Protein AF-A0A843JF92-F1 (afdb_monomer_lite)

Radius of gyration: 13.82 Å; chains: 1; bounding box: 37×17×31 Å

Secondary structure (DSSP, 8-state):
--------S-THHHHHHHHHHHHHGGGSPTT----HHHH--

Sequence (41 aa):
RIEIRHQAHSREVFVAGAVMAAKWVVDQKKGAVYAMTDVLA

Foldseek 3Di:
DDDDDDDDPDCVVVVVLVVLCVVPCVPDDPPDDDDSVVSVD

Structure (mmCIF, N/CA/C/O backbone):
data_AF-A0A843JF92-F1
#
_entry.id   AF-A0A843JF92-F1
#
loop_
_atom_site.group_PDB
_atom_site.id
_atom_site.type_symbol
_atom_site.label_atom_id
_atom_site.label_alt_id
_atom_site.label_comp_id
_atom_site.label_asym_id
_atom_site.label_entity_id
_atom_site.label_seq_id
_atom_site.pdbx_PDB_ins_code
_atom_site.Cartn_x
_atom_site.Cartn_y
_atom_site.Cartn_z
_atom_site.occupancy
_atom_site.B_iso_or_equiv
_atom_site.auth_seq_id
_atom_site.auth_comp_id
_atom_site.auth_asym_id
_atom_site.auth_atom_id
_atom_site.pdbx_PDB_model_num
ATOM 1 N N . ARG A 1 1 ? 28.405 9.402 -10.778 1.00 84.81 1 ARG A N 1
ATOM 2 C CA . ARG A 1 1 ? 26.987 9.845 -10.788 1.00 84.81 1 ARG A CA 1
ATOM 3 C C . ARG A 1 1 ? 26.159 8.697 -10.232 1.00 84.81 1 ARG A C 1
ATOM 5 O O . ARG A 1 1 ? 26.346 7.592 -10.717 1.00 84.81 1 ARG A O 1
ATOM 12 N N . ILE A 1 2 ? 25.343 8.926 -9.204 1.00 95.19 2 ILE A N 1
ATOM 13 C CA . ILE A 1 2 ? 24.467 7.898 -8.614 1.00 95.19 2 ILE A CA 1
ATOM 14 C C . ILE A 1 2 ? 23.030 8.257 -8.997 1.00 95.19 2 ILE 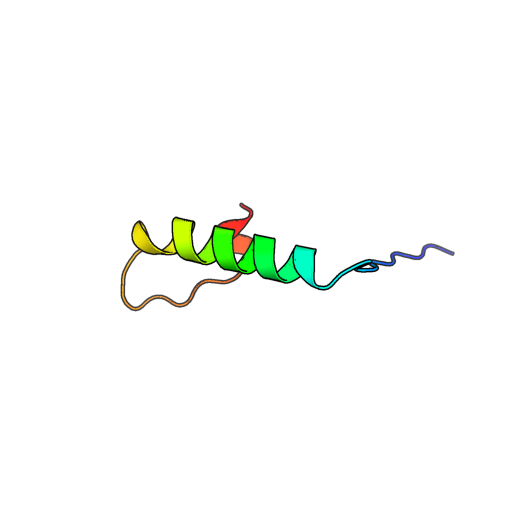A C 1
ATOM 16 O O . ILE A 1 2 ? 22.644 9.415 -8.852 1.00 95.19 2 ILE A O 1
ATOM 20 N N . GLU A 1 3 ? 22.273 7.294 -9.523 1.00 96.00 3 GLU A N 1
ATOM 21 C CA . GLU A 1 3 ? 20.888 7.479 -9.966 1.00 96.00 3 GLU A CA 1
ATOM 22 C C . GLU A 1 3 ? 20.015 6.330 -9.446 1.00 96.00 3 GLU A C 1
ATOM 24 O O . GLU A 1 3 ? 20.414 5.168 -9.517 1.00 96.00 3 GLU A O 1
ATOM 29 N N . ILE A 1 4 ? 18.834 6.661 -8.915 1.00 97.19 4 ILE A N 1
ATOM 30 C CA . ILE A 1 4 ? 17.852 5.703 -8.395 1.00 97.19 4 ILE A CA 1
ATOM 31 C C . ILE A 1 4 ? 16.541 5.931 -9.144 1.00 97.19 4 ILE A C 1
ATOM 33 O O . ILE A 1 4 ? 16.003 7.038 -9.131 1.00 97.19 4 ILE A O 1
ATOM 37 N N . ARG A 1 5 ? 16.021 4.883 -9.789 1.00 96.94 5 ARG A N 1
ATOM 38 C CA . ARG A 1 5 ? 14.764 4.928 -10.543 1.00 96.94 5 ARG A CA 1
ATOM 39 C C . ARG A 1 5 ? 13.855 3.786 -10.119 1.00 96.94 5 ARG A C 1
ATOM 41 O O . ARG A 1 5 ? 14.281 2.637 -10.086 1.00 96.94 5 ARG A O 1
ATOM 48 N N . HIS A 1 6 ? 12.590 4.104 -9.872 1.00 95.56 6 HIS A N 1
ATOM 49 C CA . HIS A 1 6 ? 11.522 3.117 -9.781 1.00 95.56 6 HIS A CA 1
ATOM 50 C C . HIS A 1 6 ? 10.628 3.234 -11.016 1.00 95.56 6 HIS A C 1
ATOM 52 O O . HIS A 1 6 ? 10.269 4.336 -11.429 1.00 95.56 6 HIS A O 1
AT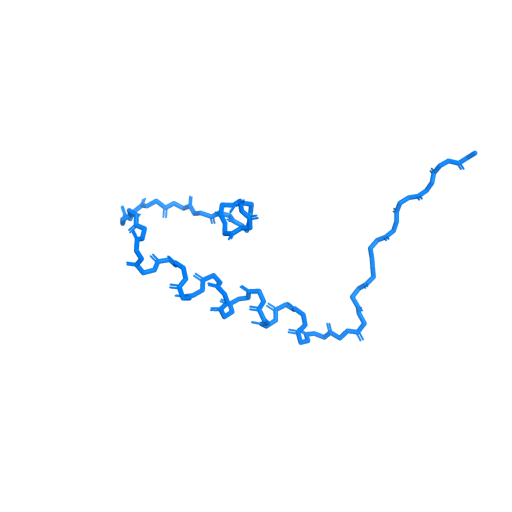OM 58 N N . GLN A 1 7 ? 10.282 2.100 -11.617 1.00 97.31 7 GLN A N 1
ATOM 59 C CA . GLN A 1 7 ? 9.374 2.031 -12.753 1.00 97.31 7 GLN A CA 1
ATOM 60 C C . GLN A 1 7 ? 8.347 0.935 -12.495 1.00 97.31 7 GLN A C 1
ATOM 62 O O . GLN A 1 7 ? 8.700 -0.231 -12.344 1.00 97.31 7 GLN A O 1
ATOM 67 N N . ALA A 1 8 ? 7.072 1.311 -12.486 1.00 97.44 8 ALA A N 1
ATOM 68 C CA . ALA A 1 8 ? 5.984 0.350 -12.477 1.00 97.44 8 ALA A CA 1
ATOM 69 C C . ALA A 1 8 ? 5.703 -0.106 -13.914 1.00 97.44 8 ALA A C 1
ATOM 71 O O . ALA A 1 8 ? 5.423 0.710 -14.792 1.00 97.44 8 ALA A O 1
ATOM 72 N N . HIS A 1 9 ? 5.781 -1.413 -14.153 1.00 96.31 9 HIS A N 1
ATOM 73 C CA . HIS A 1 9 ? 5.542 -2.003 -15.474 1.00 96.31 9 HIS A CA 1
ATOM 74 C C . HIS A 1 9 ? 4.054 -2.213 -15.785 1.00 96.31 9 HIS A C 1
ATOM 76 O O . HIS A 1 9 ? 3.675 -2.327 -16.945 1.00 96.31 9 HIS A O 1
ATOM 82 N N . SER A 1 10 ? 3.208 -2.246 -14.757 1.00 98.06 10 SER A N 1
ATOM 83 C CA . SER A 1 10 ? 1.760 -2.415 -14.872 1.00 98.06 10 SER A CA 1
ATOM 84 C C . SER A 1 10 ? 1.066 -1.716 -13.708 1.00 98.06 10 SER A C 1
ATOM 86 O O . SER A 1 10 ? 1.674 -1.472 -12.667 1.00 98.06 10 SER A O 1
ATOM 88 N N . ARG A 1 11 ? -0.230 -1.426 -13.866 1.00 97.69 11 ARG A N 1
ATOM 89 C CA . ARG A 1 11 ? -1.078 -0.931 -12.772 1.00 97.69 11 ARG A CA 1
ATOM 90 C C . ARG A 1 11 ? -1.399 -2.005 -11.733 1.00 97.69 11 ARG A C 1
ATOM 92 O O . ARG A 1 11 ? -1.768 -1.666 -10.613 1.00 97.69 11 ARG A O 1
ATOM 99 N N . GLU A 1 12 ? -1.226 -3.277 -12.081 1.00 98.06 12 GLU A N 1
ATOM 100 C CA . GLU A 1 12 ? -1.479 -4.416 -11.192 1.00 98.06 12 GLU A CA 1
ATOM 101 C C . GLU A 1 12 ? -0.690 -4.324 -9.881 1.00 98.06 12 GLU A C 1
ATOM 103 O O . GLU A 1 12 ? -1.217 -4.682 -8.830 1.00 98.06 12 GLU A O 1
ATOM 108 N N . VAL A 1 13 ? 0.525 -3.758 -9.908 1.00 96.25 13 VAL A N 1
ATOM 109 C CA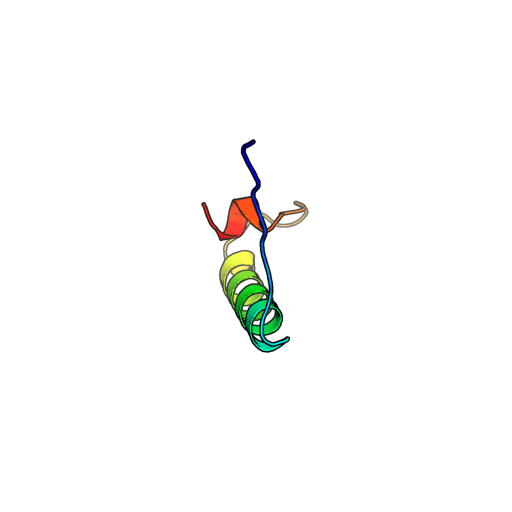 . VAL A 1 13 ? 1.354 -3.597 -8.699 1.00 96.25 13 VAL A CA 1
ATOM 110 C C . VAL A 1 13 ? 0.691 -2.686 -7.660 1.00 96.25 13 VAL A C 1
ATOM 112 O O . VAL A 1 13 ? 0.791 -2.935 -6.461 1.00 96.25 13 VAL A O 1
ATOM 115 N N . PHE A 1 14 ? -0.051 -1.667 -8.104 1.00 97.81 14 PHE A N 1
ATOM 116 C CA . PHE A 1 14 ? -0.773 -0.762 -7.208 1.00 97.81 14 PHE A CA 1
ATOM 117 C C . PHE A 1 14 ? -2.035 -1.420 -6.652 1.00 97.81 14 PHE A C 1
ATOM 119 O O . PHE A 1 14 ? -2.353 -1.251 -5.477 1.00 97.81 14 PHE A O 1
ATOM 126 N N . VAL A 1 15 ? -2.729 -2.210 -7.478 1.00 98.38 15 VAL A N 1
ATOM 127 C CA . VAL A 1 15 ? -3.914 -2.968 -7.053 1.00 98.38 15 VAL A CA 1
ATOM 128 C C . VAL A 1 15 ? -3.530 -4.001 -5.996 1.00 98.38 15 VAL A C 1
ATOM 130 O O . VAL A 1 15 ? -4.203 -4.104 -4.973 1.00 98.38 15 VAL A O 1
ATOM 133 N N . ALA A 1 16 ? -2.417 -4.713 -6.189 1.00 97.38 16 ALA A N 1
ATOM 134 C CA . ALA A 1 16 ? -1.897 -5.655 -5.203 1.00 97.38 16 ALA A CA 1
ATOM 135 C C . ALA A 1 16 ? -1.608 -4.972 -3.853 1.00 97.38 16 ALA A C 1
ATOM 137 O O . ALA A 1 16 ? -2.023 -5.480 -2.811 1.00 97.38 16 ALA A O 1
ATOM 138 N N . GLY A 1 17 ? -0.977 -3.790 -3.871 1.00 97.88 17 GLY A N 1
ATOM 139 C CA . GLY A 1 17 ? -0.739 -2.989 -2.665 1.00 97.88 17 GLY A CA 1
ATOM 140 C C . GLY A 1 17 ? -2.031 -2.534 -1.977 1.00 97.88 17 GLY A C 1
ATOM 141 O O . GLY A 1 17 ? -2.154 -2.650 -0.761 1.00 97.88 17 GLY A O 1
ATOM 142 N N . ALA A 1 18 ? -3.032 -2.096 -2.744 1.00 98.50 18 ALA A N 1
ATOM 143 C CA . ALA A 1 18 ? -4.332 -1.703 -2.200 1.00 98.50 18 ALA A CA 1
ATOM 144 C C . ALA A 1 18 ? -5.078 -2.884 -1.552 1.00 98.50 18 ALA A C 1
ATOM 146 O O . ALA A 1 18 ? -5.645 -2.739 -0.471 1.00 98.50 18 ALA A O 1
ATOM 147 N N . VAL A 1 19 ? -5.045 -4.068 -2.175 1.00 98.44 19 VAL A N 1
ATOM 148 C CA . VAL A 1 19 ? -5.647 -5.291 -1.614 1.00 98.44 19 VAL A CA 1
ATOM 149 C C . VAL A 1 19 ? -4.921 -5.727 -0.341 1.00 98.44 19 VAL A C 1
ATOM 151 O O . VAL A 1 19 ? -5.569 -6.148 0.616 1.00 98.44 19 VAL A O 1
ATOM 154 N N . MET A 1 20 ? -3.591 -5.6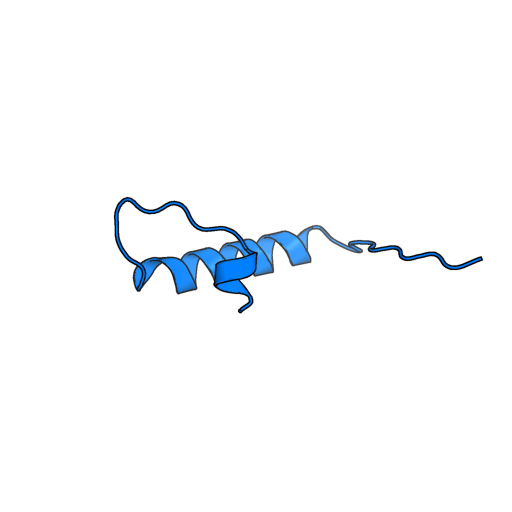12 -0.304 1.00 98.12 20 MET A N 1
ATOM 155 C CA . MET A 1 20 ? -2.802 -5.866 0.903 1.00 98.12 20 MET A CA 1
ATOM 156 C C . MET A 1 20 ? -3.205 -4.912 2.034 1.00 98.12 20 MET A C 1
ATOM 158 O O . MET A 1 20 ? -3.539 -5.374 3.123 1.00 98.12 20 MET A O 1
ATOM 162 N N . ALA A 1 21 ? -3.269 -3.605 1.760 1.00 98.56 21 ALA A N 1
ATOM 163 C CA . ALA A 1 21 ? -3.687 -2.602 2.737 1.00 98.56 21 ALA A CA 1
ATOM 164 C C . ALA A 1 21 ? -5.119 -2.845 3.248 1.00 98.56 21 ALA A C 1
ATOM 166 O O . ALA A 1 21 ? -5.371 -2.757 4.447 1.00 98.56 21 ALA A O 1
ATOM 167 N N . ALA A 1 22 ? -6.046 -3.222 2.362 1.00 98.44 22 ALA A N 1
ATOM 168 C CA . ALA A 1 22 ? -7.426 -3.534 2.731 1.00 98.44 22 ALA A CA 1
ATOM 169 C C . ALA A 1 22 ? -7.534 -4.754 3.660 1.00 98.44 22 ALA A C 1
ATOM 171 O O . ALA A 1 22 ? -8.367 -4.760 4.563 1.00 98.44 22 ALA A O 1
ATOM 172 N N . LYS A 1 23 ? -6.692 -5.777 3.465 1.00 98.06 23 LYS A N 1
ATOM 173 C CA . LYS A 1 23 ? -6.623 -6.936 4.368 1.00 98.06 23 LYS A CA 1
ATOM 174 C C . LYS A 1 23 ? -5.975 -6.592 5.704 1.00 98.06 23 LYS A C 1
ATOM 176 O O . LYS A 1 23 ? -6.384 -7.134 6.715 1.00 98.06 23 LYS A O 1
ATOM 181 N N . TRP A 1 24 ? -4.981 -5.711 5.704 1.00 98.12 24 TRP A N 1
ATOM 182 C CA . TRP A 1 24 ? -4.227 -5.333 6.898 1.00 98.12 24 TRP A CA 1
ATOM 183 C C . TRP A 1 24 ? -4.995 -4.376 7.825 1.00 98.12 24 TRP A C 1
ATOM 185 O O . TRP A 1 24 ? -4.922 -4.503 9.045 1.00 98.12 24 TRP A O 1
ATOM 195 N N . VAL A 1 25 ? -5.761 -3.429 7.264 1.00 98.06 25 VAL A N 1
ATOM 196 C CA . VAL A 1 25 ? -6.404 -2.344 8.034 1.00 98.06 25 VAL A CA 1
ATOM 197 C C . VAL A 1 25 ? -7.490 -2.832 9.002 1.00 98.06 25 VAL A C 1
ATOM 199 O O . VAL A 1 25 ? -7.822 -2.129 9.955 1.00 98.06 25 VAL A O 1
ATOM 202 N N . VAL A 1 26 ? -8.043 -4.030 8.787 1.00 97.50 26 VAL A N 1
ATOM 203 C CA . VAL A 1 26 ? -9.134 -4.578 9.614 1.00 97.50 26 VAL A CA 1
ATOM 204 C C . VAL A 1 26 ? -8.712 -4.851 11.059 1.00 97.50 26 VAL A C 1
ATOM 206 O O . VAL A 1 26 ? -9.551 -4.765 11.954 1.00 97.50 26 VAL A O 1
ATOM 209 N N . ASP A 1 27 ? -7.421 -5.102 11.284 1.00 97.44 27 ASP A N 1
ATOM 210 C CA . ASP A 1 27 ? -6.851 -5.385 12.605 1.00 97.44 27 ASP A CA 1
ATOM 211 C C . ASP A 1 27 ? -6.306 -4.124 13.301 1.00 97.44 27 ASP A C 1
ATOM 213 O O . ASP A 1 27 ? -5.785 -4.188 14.416 1.00 97.44 27 ASP A O 1
ATOM 217 N N . GLN A 1 28 ? -6.421 -2.956 12.660 1.00 97.56 28 GLN A N 1
ATOM 218 C CA . GLN A 1 28 ? -5.816 -1.714 13.133 1.00 97.56 28 GLN A CA 1
ATOM 219 C C . GLN A 1 28 ? -6.748 -0.872 14.006 1.00 97.56 28 GLN A C 1
ATOM 221 O O . GLN A 1 28 ? -7.976 -1.007 14.015 1.00 97.56 28 GLN A O 1
ATOM 226 N N . LYS A 1 29 ? -6.150 0.064 14.751 1.00 97.56 29 LYS A N 1
ATOM 227 C CA . LYS A 1 29 ? -6.889 0.989 15.613 1.00 97.56 29 LYS A CA 1
ATOM 228 C C . LYS A 1 29 ? -7.793 1.898 14.772 1.00 97.56 29 LYS A C 1
ATOM 230 O O . LYS A 1 29 ? -7.352 2.620 13.881 1.00 97.56 29 LYS A O 1
ATOM 235 N N . LYS A 1 30 ? -9.079 1.927 15.125 1.00 96.62 30 LYS A N 1
ATOM 236 C CA . LYS A 1 30 ? -10.077 2.798 14.485 1.00 96.62 30 LYS A CA 1
ATOM 237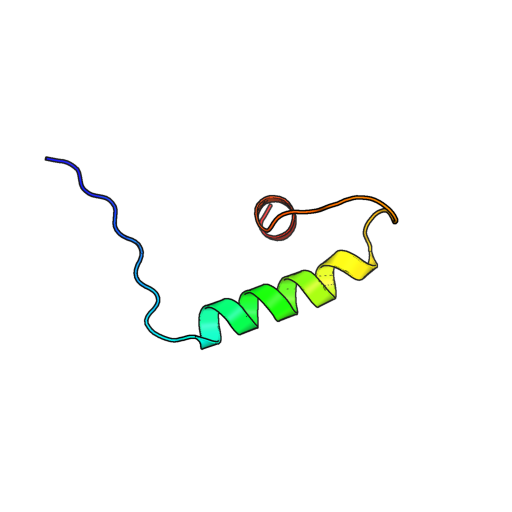 C C . LYS A 1 30 ? -9.776 4.280 14.723 1.00 96.62 30 LYS A C 1
ATOM 239 O O . LYS A 1 30 ? -9.294 4.662 15.789 1.00 96.62 30 LYS A O 1
ATOM 244 N N . GLY A 1 31 ? -10.131 5.113 13.745 1.00 96.69 31 GLY A N 1
ATOM 245 C CA . GLY A 1 31 ? -9.967 6.569 13.815 1.00 96.69 31 GLY A CA 1
ATOM 246 C C . GLY A 1 31 ? -8.527 7.056 13.624 1.00 96.69 31 GLY A C 1
ATOM 247 O O . GLY A 1 31 ? -8.274 8.247 13.776 1.00 96.69 31 GLY A O 1
ATOM 248 N N . ALA A 1 32 ? -7.597 6.158 13.296 1.00 96.12 32 ALA A N 1
ATOM 249 C CA . ALA A 1 32 ? -6.243 6.505 12.893 1.00 96.12 32 ALA A CA 1
ATOM 250 C C . ALA A 1 32 ? -6.116 6.517 11.361 1.00 96.12 32 ALA A C 1
ATOM 252 O O . ALA A 1 32 ? -6.834 5.805 10.656 1.00 96.12 32 ALA A O 1
ATOM 253 N N . VAL A 1 33 ? -5.199 7.344 10.860 1.00 97.50 33 VAL A N 1
ATOM 254 C CA . VAL A 1 33 ? -4.800 7.379 9.450 1.00 97.50 33 VAL A CA 1
ATOM 255 C C . VAL A 1 33 ? -3.474 6.640 9.326 1.00 97.50 33 VAL A C 1
ATOM 257 O O . VAL A 1 33 ? -2.555 6.910 10.096 1.00 97.50 33 VAL A O 1
ATOM 260 N N . TYR A 1 34 ? -3.396 5.733 8.357 1.00 97.56 34 TYR A N 1
ATOM 261 C CA . TYR A 1 34 ? -2.236 4.884 8.099 1.00 97.56 34 TYR A CA 1
ATOM 262 C C . TYR A 1 34 ? -1.696 5.122 6.687 1.00 97.56 34 TYR A C 1
ATOM 264 O O . TYR A 1 34 ? -2.444 5.503 5.782 1.00 97.56 34 TYR A O 1
ATOM 272 N N . ALA A 1 35 ? -0.405 4.876 6.497 1.00 98.19 35 ALA A N 1
ATOM 273 C CA . ALA A 1 35 ? 0.305 4.955 5.229 1.00 98.19 35 ALA A CA 1
ATOM 274 C C . ALA A 1 35 ? 0.816 3.574 4.788 1.00 98.19 35 ALA A C 1
ATOM 276 O O . ALA A 1 35 ? 0.889 2.629 5.567 1.00 98.19 35 ALA A O 1
ATOM 277 N N . MET A 1 36 ? 1.241 3.454 3.525 1.00 97.81 36 MET A N 1
ATOM 278 C CA . MET A 1 36 ? 1.825 2.200 3.026 1.00 97.81 36 MET A CA 1
ATOM 279 C C . MET A 1 36 ? 3.115 1.804 3.754 1.00 97.81 36 MET A C 1
ATOM 281 O O . MET A 1 36 ? 3.447 0.628 3.768 1.00 97.81 36 MET A O 1
ATOM 285 N N . THR A 1 37 ? 3.827 2.743 4.383 1.00 97.81 37 THR A N 1
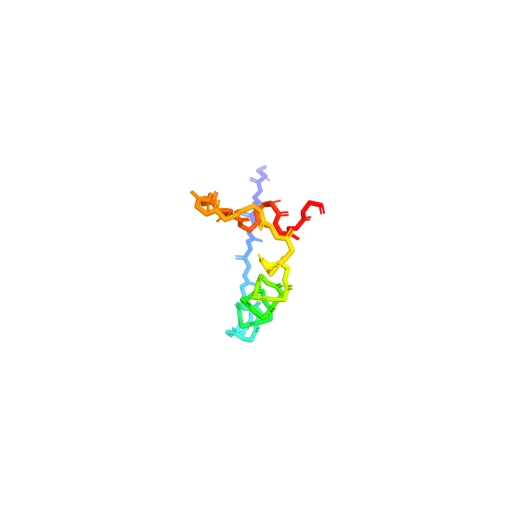ATOM 286 C CA . THR A 1 37 ? 4.965 2.409 5.252 1.00 97.81 37 THR A CA 1
ATOM 287 C C . THR A 1 37 ? 4.545 1.598 6.472 1.00 97.81 37 THR A C 1
ATOM 289 O O . THR A 1 37 ? 5.326 0.769 6.908 1.00 97.81 37 THR A O 1
ATOM 292 N N . ASP A 1 38 ? 3.326 1.788 6.983 1.00 97.56 38 ASP A N 1
ATOM 293 C CA . ASP A 1 38 ? 2.793 1.004 8.105 1.00 97.56 38 ASP A CA 1
ATOM 294 C C . ASP A 1 38 ? 2.359 -0.398 7.650 1.00 97.56 38 ASP A C 1
ATOM 296 O O . ASP A 1 38 ? 2.476 -1.365 8.394 1.00 97.56 38 ASP A O 1
ATOM 300 N N . VAL A 1 39 ? 1.879 -0.507 6.405 1.00 97.75 39 VAL A N 1
ATOM 301 C CA . VAL A 1 39 ? 1.459 -1.776 5.783 1.00 97.75 39 VAL A CA 1
ATOM 302 C C . VAL A 1 39 ? 2.660 -2.651 5.411 1.00 97.75 39 VAL A C 1
ATOM 304 O O . VAL A 1 39 ? 2.558 -3.873 5.438 1.00 97.75 39 VAL A O 1
ATOM 307 N N . LEU A 1 40 ? 3.773 -2.028 5.009 1.00 95.81 40 LEU A N 1
ATOM 308 C CA . LEU A 1 40 ? 4.979 -2.699 4.509 1.00 95.81 40 LEU A CA 1
ATOM 309 C C . LEU A 1 40 ? 6.064 -2.907 5.582 1.00 95.81 40 LEU A C 1
ATOM 311 O O . LEU A 1 40 ? 7.136 -3.407 5.235 1.00 95.81 40 LEU A O 1
ATOM 315 N N . ALA A 1 41 ? 5.817 -2.468 6.821 1.00 83.94 41 ALA A N 1
ATOM 316 C CA . ALA A 1 41 ? 6.735 -2.610 7.953 1.00 83.94 41 ALA A CA 1
ATOM 317 C C . ALA A 1 41 ? 6.857 -4.057 8.454 1.00 83.94 41 ALA A C 1
ATOM 319 O O . ALA A 1 41 ? 5.876 -4.827 8.332 1.00 83.94 41 ALA A O 1
#

pLDDT: mean 96.78, std 2.93, range [83.94, 98.56]